Protein AF-A0A494WQ80-F1 (afdb_monomer)

Sequence (38 aa):
MDTKKIGAFLKQCRKENNLTQEQLAEKFGVSARTVSRW

Foldseek 3Di:
DPVVVVLVVVVVVCVVVVHDLCRVCVVVVHDSVVNVVD

Secondary structure (DSSP, 8-state):
--HHHHHHHHHHHHHHTT--HHHHHHHHTS-HHHHHH-

Radius of gyration: 9.34 Å; Cα contacts (8 Å, |Δi|>4): 26; chains: 1; bounding box: 20×19×18 Å

Solvent-accessible surface area (backbone atoms only — not comparable to full-atom values): 2224 Å² total; per-residue (Å²): 135,66,56,65,62,52,20,55,49,51,54,48,55,32,59,78,67,72,47,53,59,57,59,49,12,59,78,71,75,48,52,42,68,57,57,72,71,61

pLDDT: mean 91.31, std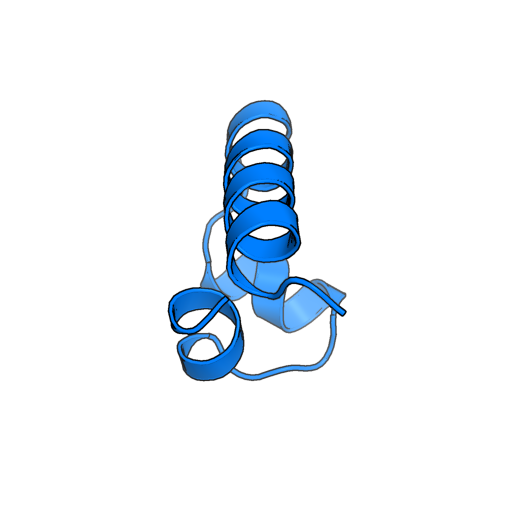 6.67, range [58.81, 97.12]

Mean predicted aligned error: 2.9 Å

Organism: Clostridium scindens (strain ATCC 35704 / DSM 5676 / VPI 13733 / 19) (NCBI:txid411468)

Nearest PDB structures (foldseek):
  4pu8-assembly1_B  TM=9.150E-01  e=2.445E-01  Shewanella oneidensis MR-1
  7t5u-assembly1_A  TM=9.374E-01  e=3.048E-01  Escherichia coli
  7ol9-assembly1_A  TM=8.836E-01  e=1.426E+00  Bacillus subtilis subsp. subtilis str. 168
  2r0q-assembly1_F  TM=5.741E-01  e=2.764E+00  Staphylococcus aureus
  2r0q-assembly1_E  TM=5.745E-01  e=7.185E+00  Staphylococcus aureus

Structure (mmCIF, N/CA/C/O backbone):
data_AF-A0A494WQ80-F1
#
_entry.id   AF-A0A494WQ80-F1
#
loop_
_atom_site.group_PDB
_atom_site.id
_atom_site.type_symbol
_atom_site.label_atom_id
_atom_site.label_alt_id
_atom_site.label_comp_id
_atom_site.label_asym_id
_atom_site.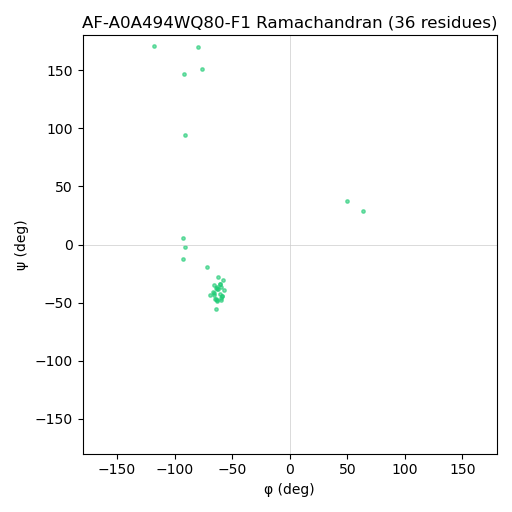label_entity_id
_atom_site.label_seq_id
_atom_site.pdbx_PDB_ins_code
_atom_site.Cartn_x
_atom_site.Cartn_y
_atom_site.Cartn_z
_atom_site.occupancy
_atom_site.B_iso_or_equiv
_atom_site.auth_seq_id
_atom_site.auth_comp_id
_atom_site.auth_asym_id
_atom_site.auth_atom_id
_atom_site.pdbx_PDB_model_num
ATOM 1 N N . MET A 1 1 ? 7.354 -9.566 -14.641 1.00 58.81 1 MET A N 1
ATOM 2 C CA . MET A 1 1 ? 6.528 -8.452 -14.122 1.00 58.81 1 MET A CA 1
ATOM 3 C C . MET A 1 1 ? 7.415 -7.540 -13.297 1.00 58.81 1 MET A C 1
ATOM 5 O O . MET A 1 1 ? 8.153 -8.047 -12.465 1.00 58.81 1 MET A O 1
ATOM 9 N N . ASP A 1 2 ? 7.369 -6.231 -13.537 1.00 82.88 2 ASP A N 1
ATOM 10 C CA . ASP A 1 2 ? 8.104 -5.240 -12.743 1.00 82.88 2 ASP A CA 1
ATOM 11 C C . ASP A 1 2 ? 7.209 -4.771 -11.588 1.00 82.88 2 ASP A C 1
ATOM 13 O O . ASP A 1 2 ? 6.345 -3.907 -11.752 1.00 82.88 2 ASP A O 1
ATOM 17 N N . THR A 1 3 ? 7.363 -5.407 -10.428 1.00 78.50 3 THR A N 1
ATOM 18 C CA . THR A 1 3 ? 6.525 -5.156 -9.248 1.00 78.50 3 THR A CA 1
ATOM 19 C C . THR A 1 3 ? 6.647 -3.722 -8.740 1.00 78.50 3 THR A C 1
ATOM 21 O O . THR A 1 3 ? 5.662 -3.190 -8.238 1.00 78.50 3 THR A O 1
ATOM 24 N N . LYS A 1 4 ? 7.789 -3.049 -8.961 1.00 84.44 4 LYS A N 1
ATOM 25 C CA . LYS A 1 4 ? 7.977 -1.637 -8.588 1.00 84.44 4 LYS A CA 1
ATOM 26 C C . LYS A 1 4 ? 7.079 -0.706 -9.396 1.00 84.44 4 LYS A C 1
ATOM 28 O O . LYS A 1 4 ? 6.501 0.227 -8.842 1.00 84.44 4 LYS A O 1
ATOM 33 N N . LYS A 1 5 ? 6.945 -0.951 -10.704 1.00 87.88 5 LYS A N 1
ATOM 34 C CA . LYS A 1 5 ? 6.053 -0.157 -11.567 1.00 87.88 5 LYS A CA 1
ATOM 35 C C . LYS A 1 5 ? 4.586 -0.359 -11.194 1.00 87.88 5 LYS A C 1
ATOM 37 O O . LYS A 1 5 ? 3.833 0.609 -11.145 1.00 87.88 5 LYS A O 1
ATOM 42 N N . ILE A 1 6 ? 4.200 -1.597 -10.887 1.00 88.38 6 ILE A N 1
ATOM 43 C CA . ILE A 1 6 ? 2.830 -1.934 -10.477 1.00 88.38 6 ILE A CA 1
ATOM 44 C C . ILE A 1 6 ? 2.492 -1.291 -9.125 1.00 88.38 6 ILE A C 1
ATOM 46 O O . ILE A 1 6 ? 1.428 -0.695 -8.988 1.00 88.38 6 ILE A O 1
ATOM 50 N N . GLY A 1 7 ? 3.409 -1.330 -8.156 1.00 89.75 7 GLY A N 1
ATOM 51 C CA . GLY A 1 7 ? 3.250 -0.659 -6.866 1.00 89.75 7 GLY A CA 1
ATOM 52 C C . GLY A 1 7 ? 3.066 0.847 -6.968 1.00 89.75 7 GLY A C 1
ATOM 53 O O . GLY A 1 7 ? 2.146 1.420 -6.380 1.00 89.75 7 GLY A O 1
ATOM 54 N N . ALA A 1 8 ? 3.903 1.499 -7.781 1.00 92.62 8 ALA A N 1
ATOM 55 C CA . ALA A 1 8 ? 3.781 2.928 -8.055 1.00 92.62 8 ALA A CA 1
ATOM 56 C C . ALA A 1 8 ? 2.417 3.277 -8.675 1.00 92.62 8 ALA A C 1
ATOM 58 O O . ALA A 1 8 ? 1.766 4.222 -8.226 1.00 92.62 8 ALA A O 1
ATOM 59 N N . PHE A 1 9 ? 1.960 2.477 -9.641 1.00 93.12 9 PHE A N 1
ATOM 60 C CA . PHE A 1 9 ? 0.653 2.641 -10.273 1.00 93.12 9 PHE A CA 1
ATOM 61 C C . PHE A 1 9 ? -0.504 2.451 -9.279 1.00 93.12 9 PHE A C 1
ATOM 63 O O . PHE A 1 9 ? -1.372 3.312 -9.167 1.00 93.12 9 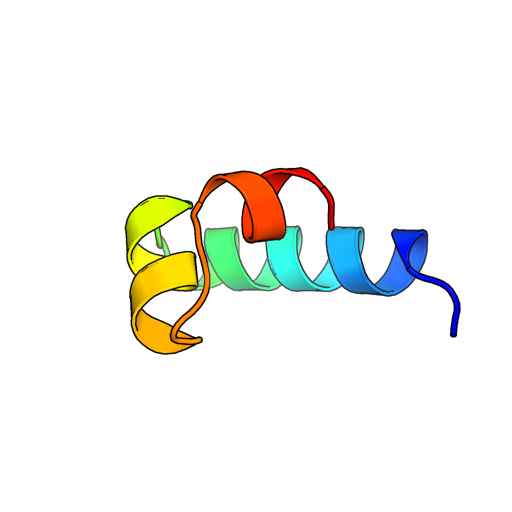PHE A O 1
ATOM 70 N N . LEU A 1 10 ? -0.484 1.389 -8.468 1.00 91.69 10 LEU A N 1
ATOM 71 C CA . LEU A 1 10 ? -1.511 1.149 -7.447 1.00 91.69 10 LEU A CA 1
ATOM 72 C C . LEU A 1 10 ? -1.543 2.255 -6.389 1.00 91.69 10 LEU A C 1
ATOM 74 O O . LEU A 1 10 ? -2.619 2.674 -5.960 1.00 91.69 10 LEU A O 1
ATOM 78 N N . LYS A 1 11 ? -0.379 2.779 -5.989 1.00 92.19 11 LYS A N 1
ATOM 79 C CA . LYS A 1 11 ? -0.286 3.921 -5.072 1.00 92.19 11 LYS A CA 1
ATOM 80 C C . LYS A 1 11 ? -0.909 5.181 -5.669 1.00 92.19 11 LYS A C 1
ATOM 82 O O . LYS A 1 11 ? -1.541 5.933 -4.925 1.00 92.19 11 LYS A O 1
ATOM 87 N N . GLN A 1 12 ? -0.729 5.415 -6.968 1.00 95.12 12 GLN A N 1
ATOM 88 C CA . GLN A 1 12 ? -1.373 6.517 -7.677 1.00 95.12 12 GLN A CA 1
ATOM 89 C C . GLN A 1 12 ? -2.895 6.336 -7.686 1.00 95.12 12 GLN A C 1
ATOM 91 O O . GLN A 1 12 ? -3.596 7.185 -7.135 1.00 95.12 12 GLN A O 1
ATOM 96 N N . CYS A 1 13 ? -3.397 5.199 -8.175 1.00 94.44 13 CYS A N 1
ATOM 97 C CA . CYS A 1 13 ? -4.836 4.923 -8.217 1.00 94.44 13 CYS A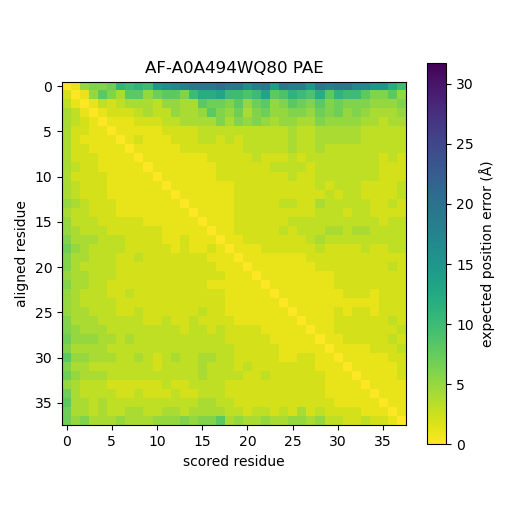 CA 1
ATOM 98 C C . CYS A 1 13 ? -5.486 5.008 -6.828 1.00 94.44 13 CYS A C 1
ATOM 100 O O . CYS A 1 13 ? -6.583 5.548 -6.688 1.00 94.44 13 CYS A O 1
ATOM 102 N N . ARG A 1 14 ? -4.806 4.529 -5.776 1.00 94.75 14 ARG A N 1
ATOM 103 C CA . ARG A 1 14 ? -5.292 4.622 -4.391 1.00 94.75 14 ARG A CA 1
ATOM 104 C C . ARG A 1 14 ? -5.525 6.073 -3.964 1.00 94.75 14 ARG A C 1
ATOM 106 O O . ARG A 1 14 ? -6.539 6.360 -3.336 1.00 94.75 14 ARG A O 1
ATOM 113 N N . LYS A 1 15 ? -4.590 6.973 -4.289 1.00 94.62 15 LYS A N 1
ATOM 114 C CA 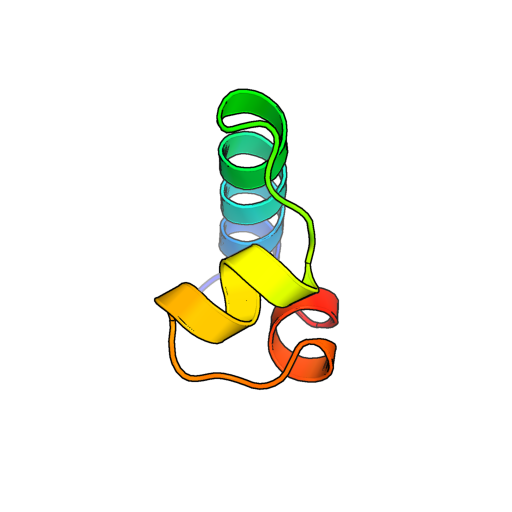. LYS A 1 15 ? -4.699 8.403 -3.963 1.00 94.62 15 LYS A CA 1
ATOM 115 C C . LYS A 1 15 ? -5.798 9.085 -4.769 1.00 94.62 15 LYS A C 1
ATOM 117 O O . LYS A 1 15 ? -6.571 9.833 -4.191 1.00 94.62 15 LYS A O 1
ATOM 122 N N 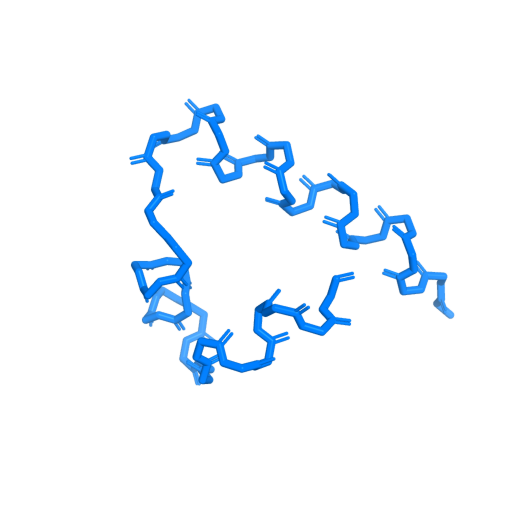. GLU A 1 16 ? -5.892 8.792 -6.063 1.00 97.12 16 GLU A N 1
ATOM 1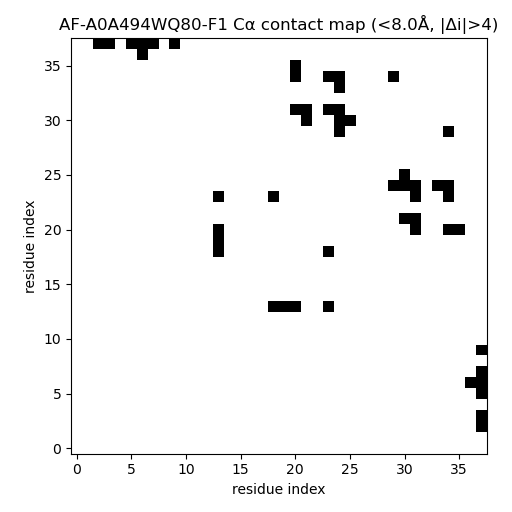23 C CA . GLU A 1 16 ? -6.934 9.344 -6.942 1.00 97.12 16 GLU A CA 1
ATOM 124 C C . GLU A 1 16 ? -8.344 8.958 -6.476 1.00 97.12 16 GLU A C 1
ATOM 126 O O . GLU A 1 16 ? -9.269 9.757 -6.559 1.00 97.12 16 GLU A O 1
ATOM 131 N N . ASN A 1 17 ? -8.493 7.755 -5.917 1.00 95.12 17 ASN A N 1
ATOM 132 C CA . ASN A 1 17 ? -9.763 7.254 -5.395 1.00 95.12 17 ASN A CA 1
ATOM 133 C C . ASN A 1 17 ? -9.971 7.537 -3.894 1.00 95.12 17 ASN A C 1
ATOM 135 O O . ASN A 1 17 ? -10.944 7.052 -3.323 1.00 95.12 17 ASN A O 1
ATOM 139 N N . ASN A 1 18 ? -9.072 8.287 -3.238 1.00 96.31 18 ASN A N 1
ATOM 140 C CA . ASN A 1 18 ? -9.111 8.570 -1.794 1.00 96.31 18 ASN A CA 1
ATOM 141 C C . ASN A 1 18 ? -9.286 7.320 -0.905 1.00 96.31 18 ASN A C 1
ATOM 143 O O . ASN A 1 18 ? -9.967 7.357 0.117 1.00 96.31 18 ASN A O 1
ATOM 147 N N . LEU A 1 19 ? -8.661 6.204 -1.285 1.00 95.62 19 LEU A N 1
ATOM 148 C CA . LEU A 1 19 ? -8.755 4.942 -0.548 1.00 95.62 19 LEU A CA 1
ATOM 149 C C . LEU A 1 19 ? -7.622 4.812 0.471 1.00 95.62 19 LEU A C 1
ATOM 151 O O . LEU A 1 19 ? -6.493 5.223 0.205 1.00 95.62 19 LEU A O 1
ATOM 155 N N . THR A 1 20 ? -7.859 4.170 1.612 1.00 94.62 20 THR A N 1
ATOM 156 C CA . THR A 1 20 ? -6.775 3.728 2.510 1.00 94.62 20 THR A CA 1
ATOM 157 C C . THR A 1 20 ? -6.128 2.433 2.004 1.00 94.62 20 THR A C 1
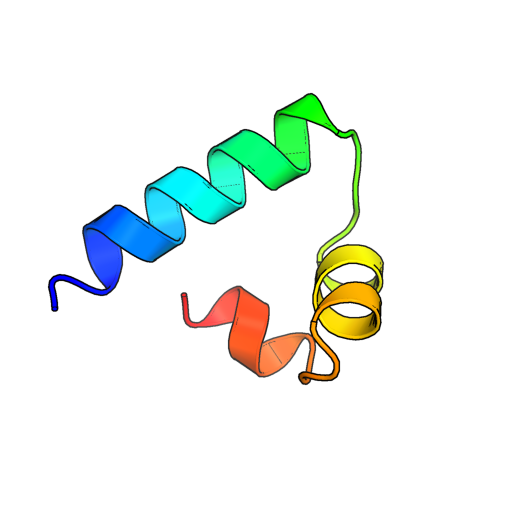ATOM 159 O O . THR A 1 20 ? -6.599 1.819 1.042 1.00 94.62 20 THR A O 1
ATOM 162 N N . GLN A 1 21 ? -5.002 2.017 2.596 1.00 92.06 21 GLN A N 1
ATOM 163 C CA . GLN A 1 21 ? -4.392 0.731 2.230 1.00 92.06 21 GLN A CA 1
ATOM 164 C C . GLN A 1 21 ? -5.288 -0.442 2.633 1.00 92.06 21 GLN A C 1
ATOM 166 O O . GLN A 1 21 ? -5.362 -1.412 1.886 1.00 92.06 21 GLN A O 1
ATOM 171 N N . GLU A 1 22 ? -5.997 -0.334 3.759 1.00 95.38 22 GLU A N 1
ATOM 172 C CA . GLU A 1 22 ? -6.957 -1.335 4.227 1.00 95.38 22 GLU A CA 1
ATOM 173 C C . GLU A 1 22 ? -8.140 -1.460 3.266 1.00 95.38 22 GLU A C 1
ATOM 175 O O . GLU A 1 22 ? -8.462 -2.565 2.843 1.00 95.38 22 GLU A O 1
ATOM 180 N N . GLN A 1 23 ? -8.726 -0.335 2.843 1.00 95.44 23 GLN A N 1
ATOM 181 C CA . GLN A 1 23 ? -9.848 -0.330 1.898 1.00 95.44 23 GLN A CA 1
ATOM 182 C C . GLN A 1 23 ? -9.454 -0.883 0.526 1.00 95.44 23 GLN A C 1
ATOM 184 O O . GLN A 1 23 ? -10.234 -1.574 -0.130 1.00 95.44 23 GLN A O 1
ATOM 189 N N . LEU A 1 24 ? -8.235 -0.577 0.070 1.00 94.44 24 LEU A N 1
ATOM 190 C CA . LEU A 1 24 ? -7.704 -1.163 -1.155 1.00 94.44 24 LEU A CA 1
ATOM 191 C C . LEU A 1 24 ? -7.534 -2.679 -0.986 1.00 94.44 24 LEU A C 1
ATOM 193 O O . LEU A 1 24 ? -7.966 -3.445 -1.840 1.00 94.44 24 LEU A O 1
ATOM 197 N N . ALA A 1 25 ? -6.946 -3.112 0.129 1.00 95.25 25 ALA A N 1
ATOM 198 C CA . ALA A 1 25 ? -6.706 -4.519 0.420 1.00 95.25 25 ALA A CA 1
ATOM 199 C C . ALA A 1 25 ? -8.011 -5.331 0.483 1.00 95.25 25 ALA A C 1
ATOM 201 O O . ALA A 1 25 ? -8.084 -6.401 -0.117 1.00 95.25 25 ALA A O 1
ATOM 202 N N . GLU A 1 26 ? -9.052 -4.782 1.112 1.00 96.50 26 GLU A N 1
ATOM 203 C CA . GLU A 1 26 ? -10.388 -5.377 1.191 1.00 96.50 26 GLU A CA 1
ATOM 204 C C . GLU A 1 26 ? -11.007 -5.581 -0.198 1.00 96.50 26 GLU A C 1
ATOM 206 O O . GLU A 1 26 ? -11.443 -6.683 -0.524 1.00 96.50 26 GLU A O 1
ATOM 211 N N . LYS A 1 27 ? -10.956 -4.561 -1.068 1.00 94.12 27 LYS A N 1
ATOM 212 C CA . LYS A 1 27 ? -11.456 -4.657 -2.453 1.00 94.12 27 LYS A CA 1
ATOM 213 C C . LYS A 1 27 ? -10.744 -5.729 -3.279 1.00 94.12 27 LYS A C 1
ATOM 215 O O . LYS A 1 27 ? -11.367 -6.336 -4.145 1.00 94.12 27 LYS A O 1
ATOM 220 N N . PHE A 1 28 ? -9.453 -5.947 -3.034 1.00 92.31 28 PHE A N 1
ATOM 221 C CA . PHE A 1 28 ? -8.654 -6.961 -3.729 1.00 92.31 28 PHE A CA 1
ATOM 222 C C . PHE A 1 28 ? -8.645 -8.326 -3.023 1.00 92.31 28 PHE A C 1
ATOM 224 O O . PHE A 1 28 ? -8.033 -9.258 -3.540 1.00 92.31 28 PHE A O 1
ATOM 231 N N . GLY A 1 29 ? -9.290 -8.463 -1.859 1.00 95.56 29 GLY A N 1
ATOM 232 C CA . GLY A 1 29 ? -9.284 -9.702 -1.077 1.00 95.56 29 GLY A CA 1
ATOM 233 C C . GLY A 1 29 ? -7.892 -10.103 -0.572 1.00 95.56 29 GLY A C 1
ATOM 234 O O . GLY A 1 29 ? -7.604 -11.288 -0.416 1.00 95.56 29 GLY A O 1
ATOM 235 N N . VAL A 1 30 ? -7.004 -9.131 -0.348 1.00 94.81 30 VAL A N 1
ATOM 236 C CA . VAL A 1 30 ? -5.632 -9.357 0.132 1.00 94.81 30 VAL A CA 1
ATOM 237 C C . VAL A 1 30 ? -5.403 -8.685 1.483 1.00 94.81 30 VAL A C 1
ATOM 239 O O . VAL A 1 30 ? -6.212 -7.897 1.958 1.00 94.81 30 VAL A O 1
ATOM 242 N N . SER A 1 31 ? -4.267 -8.971 2.121 1.00 94.94 31 SER A N 1
ATOM 243 C CA . SER A 1 31 ? -3.881 -8.276 3.354 1.00 94.94 31 SER A CA 1
ATOM 244 C C . SER A 1 31 ? -3.346 -6.864 3.074 1.00 94.94 31 SER A C 1
ATOM 246 O O . SER A 1 31 ? -2.684 -6.631 2.059 1.00 94.94 31 SER A O 1
ATOM 248 N N . ALA A 1 32 ? -3.515 -5.931 4.017 1.00 90.75 32 ALA A N 1
ATOM 249 C CA . ALA A 1 32 ? -2.900 -4.599 3.933 1.00 90.75 32 ALA A CA 1
ATOM 250 C C . ALA A 1 32 ? -1.360 -4.663 3.833 1.00 90.75 32 ALA A C 1
ATOM 252 O O . ALA A 1 32 ? -0.735 -3.847 3.155 1.00 90.75 32 ALA A O 1
ATOM 253 N N . ARG A 1 33 ? -0.733 -5.693 4.425 1.00 92.50 33 ARG A N 1
ATOM 254 C CA . ARG A 1 33 ? 0.708 -5.965 4.273 1.00 92.50 33 ARG A CA 1
ATOM 255 C C . ARG A 1 33 ? 1.074 -6.294 2.824 1.00 92.50 33 ARG A C 1
ATOM 257 O O . ARG A 1 33 ? 2.146 -5.900 2.374 1.00 92.50 33 ARG A O 1
ATOM 264 N N . THR A 1 34 ? 0.204 -6.998 2.101 1.00 91.62 34 THR A N 1
ATOM 265 C CA . THR A 1 34 ? 0.380 -7.282 0.671 1.00 91.62 34 THR A CA 1
ATOM 266 C C . THR A 1 34 ? 0.381 -5.979 -0.124 1.00 91.62 34 THR A C 1
ATOM 268 O O . THR A 1 34 ? 1.328 -5.726 -0.860 1.00 91.62 34 THR A O 1
ATOM 271 N N . VAL A 1 35 ? -0.605 -5.110 0.120 1.00 91.25 35 VAL A N 1
ATOM 272 C CA . VAL A 1 35 ? -0.688 -3.777 -0.500 1.00 91.25 35 VAL A CA 1
ATOM 273 C C . VAL A 1 35 ? 0.527 -2.906 -0.168 1.00 91.25 35 VAL A C 1
ATOM 275 O O . VAL A 1 35 ? 0.999 -2.169 -1.022 1.00 91.25 35 VAL A O 1
ATOM 278 N N . SER A 1 36 ? 1.072 -2.993 1.047 1.00 89.50 36 SER A N 1
ATOM 279 C CA . SER A 1 36 ? 2.273 -2.243 1.440 1.00 89.50 36 SER A CA 1
ATOM 280 C C . SER A 1 36 ? 3.570 -2.743 0.791 1.00 89.50 36 SER A C 1
ATOM 282 O O . SER A 1 36 ? 4.564 -2.018 0.821 1.00 89.50 36 SER A O 1
ATOM 284 N N . ARG A 1 37 ? 3.605 -3.982 0.285 1.00 88.00 37 ARG A N 1
ATOM 285 C CA . ARG A 1 37 ? 4.787 -4.572 -0.370 1.00 88.00 37 ARG A CA 1
ATOM 286 C C . ARG A 1 37 ? 4.794 -4.372 -1.884 1.00 88.00 37 ARG A C 1
ATOM 288 O O . ARG A 1 37 ? 5.816 -4.670 -2.503 1.00 88.00 37 ARG A O 1
ATOM 295 N N . TRP A 1 38 ? 3.666 -3.951 -2.450 1.00 87.25 38 TRP A N 1
ATOM 296 C CA . TRP A 1 38 ? 3.549 -3.538 -3.841 1.00 87.25 38 TRP A CA 1
ATOM 297 C C . TRP A 1 38 ? 4.113 -2.128 -3.980 1.00 87.25 38 TRP A C 1
ATOM 299 O O . TRP A 1 38 ? 5.118 -2.001 -4.710 1.00 87.25 38 TRP A O 1
#

InterPro domains:
  IPR001387 Cro/C1-type, helix-turn-helix domain [PF01381] (10-38)
  IPR001387 Cro/C1-type, helix-turn-helix domain [PS50943] (10-38)
  IPR001387 Cro/C1-type, helix-turn-helix domain [cd00093] (7-38)
  IPR010982 Lambda repressor-like, DNA-binding domain superfamily [G3DSA:1.10.260.40] (1-38)
 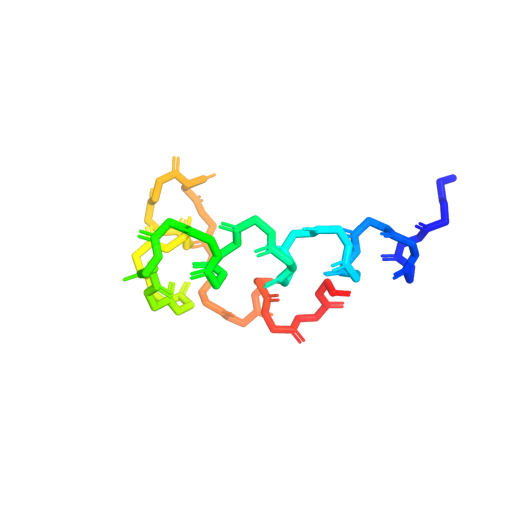 IPR010982 Lambda repressor-like, DNA-binding domain superfamily [SSF47413] (2-38)